Protein AF-A0A927P9N4-F1 (afdb_monomer_lite)

Radius of gyration: 17.47 Å; chains: 1; bounding box: 42×48×45 Å

Secondary structure (DSSP, 8-state):
-PPTTSEEEETTT--EEEEEEEEEETTS-EEEEEEPPTTT-SSSPPPEEEEGGGEEEEE-TTTTTSPPP-----TTTTBEEEETTT--EEEEEEEEEETTTEEEEEEEE--SSS----EEEEEEGGGEEE-SS-S-B--HHHH--SS-----SSPPP-----

Structure (mmCIF, N/CA/C/O backbone):
data_AF-A0A927P9N4-F1
#
_entry.id   AF-A0A927P9N4-F1
#
loop_
_atom_site.group_PDB
_atom_site.id
_atom_site.type_symbol
_atom_site.label_atom_id
_atom_site.label_alt_id
_atom_site.label_comp_id
_atom_site.label_asym_id
_atom_site.label_entity_id
_atom_site.label_seq_id
_atom_site.pdbx_PDB_ins_code
_atom_site.Cartn_x
_atom_site.Cartn_y
_atom_site.Cartn_z
_atom_site.occupancy
_atom_site.B_iso_or_equiv
_atom_site.auth_seq_id
_atom_site.auth_comp_id
_atom_site.auth_asym_id
_atom_site.auth_atom_id
_atom_site.pdbx_PDB_model_num
ATOM 1 N N . MET A 1 1 ? 3.246 0.905 16.202 1.00 83.12 1 MET A N 1
ATOM 2 C CA . MET A 1 1 ? 3.070 -0.022 15.074 1.00 83.12 1 MET A CA 1
ATOM 3 C C . MET A 1 1 ? 1.583 -0.195 14.886 1.00 83.12 1 MET A C 1
ATOM 5 O O . MET A 1 1 ? 0.920 -0.583 15.838 1.00 83.12 1 MET A O 1
ATOM 9 N N . ILE A 1 2 ? 1.066 0.172 13.720 1.00 93.88 2 ILE A N 1
ATOM 10 C CA . ILE A 1 2 ? -0.346 -0.015 13.373 1.00 93.88 2 ILE A CA 1
ATOM 11 C C . ILE A 1 2 ? -0.525 -1.456 12.887 1.00 93.88 2 ILE A C 1
ATOM 13 O O . ILE A 1 2 ? 0.267 -1.938 12.075 1.00 93.88 2 ILE A O 1
ATOM 17 N N . GLU A 1 3 ? -1.553 -2.134 13.383 1.00 95.00 3 GLU A N 1
ATOM 18 C CA . GLU A 1 3 ? -1.878 -3.519 13.049 1.00 95.00 3 GLU A CA 1
ATOM 19 C C . GLU A 1 3 ? -3.054 -3.578 12.069 1.00 95.00 3 GLU A C 1
ATOM 21 O O . GLU A 1 3 ? -4.002 -2.796 12.141 1.00 95.00 3 GLU A O 1
ATOM 26 N N . PHE A 1 4 ? -3.007 -4.527 11.139 1.00 96.00 4 PHE A N 1
ATOM 27 C CA . PHE A 1 4 ? -4.105 -4.762 10.207 1.00 96.00 4 PHE A CA 1
ATOM 28 C C . PHE A 1 4 ? -5.311 -5.361 10.943 1.00 96.00 4 PHE A C 1
ATOM 30 O O . PHE A 1 4 ? -5.164 -6.135 11.887 1.00 96.00 4 PHE A O 1
ATOM 37 N N . GLY A 1 5 ? -6.519 -5.004 10.514 1.00 96.00 5 GLY A N 1
ATOM 38 C CA . GLY A 1 5 ? -7.769 -5.499 11.090 1.00 96.00 5 GLY A CA 1
ATOM 39 C C . GLY A 1 5 ? -8.222 -4.787 12.369 1.00 96.00 5 GLY A C 1
ATOM 40 O O . GLY A 1 5 ? -9.402 -4.887 12.695 1.00 96.00 5 GLY A O 1
ATOM 41 N N . ARG A 1 6 ? -7.362 -4.029 13.061 1.00 97.31 6 ARG A N 1
ATOM 42 C CA . ARG A 1 6 ? -7.778 -3.186 14.196 1.00 97.31 6 ARG A CA 1
ATOM 43 C C . ARG A 1 6 ? -8.454 -1.897 13.742 1.00 97.31 6 ARG A C 1
ATOM 45 O O . ARG A 1 6 ? -8.229 -1.429 12.622 1.00 97.31 6 ARG A O 1
ATOM 52 N N . THR A 1 7 ? -9.272 -1.323 14.618 1.00 96.81 7 THR A N 1
ATOM 53 C CA . THR A 1 7 ? -9.917 -0.027 14.382 1.00 96.81 7 THR A CA 1
ATOM 54 C C . THR A 1 7 ? -9.032 1.088 14.917 1.00 96.81 7 THR A C 1
ATOM 56 O O . THR A 1 7 ? -8.580 1.037 16.062 1.00 96.81 7 THR A O 1
ATOM 59 N N . TYR A 1 8 ? -8.826 2.113 14.098 1.00 97.38 8 TYR A N 1
ATOM 60 C CA . TYR A 1 8 ? -8.100 3.317 14.469 1.00 97.38 8 TYR A CA 1
ATOM 61 C C . TYR A 1 8 ? -8.954 4.546 14.209 1.00 97.38 8 TYR A C 1
ATOM 63 O O . TYR A 1 8 ? -9.808 4.546 13.318 1.00 97.38 8 TYR A O 1
ATOM 71 N N . ARG A 1 9 ? -8.667 5.605 14.958 1.00 95.31 9 ARG A N 1
ATOM 72 C CA . ARG A 1 9 ? -9.201 6.937 14.725 1.00 95.31 9 ARG A CA 1
ATOM 73 C C . ARG A 1 9 ? -8.079 7.884 14.347 1.00 95.31 9 ARG A C 1
ATOM 75 O O . ARG A 1 9 ? -7.019 7.895 14.965 1.00 95.31 9 ARG A O 1
ATOM 82 N N . ASP A 1 10 ? -8.324 8.691 13.332 1.00 94.88 10 ASP A N 1
ATOM 83 C CA . ASP A 1 10 ? -7.519 9.863 13.048 1.00 94.88 10 ASP A CA 1
ATOM 84 C C . ASP A 1 10 ? -7.770 10.946 14.112 1.00 94.88 10 ASP A C 1
ATOM 86 O O . ASP A 1 10 ? -8.873 11.483 14.208 1.00 94.88 10 ASP A O 1
ATOM 90 N N . MET A 1 11 ? -6.732 11.322 14.863 1.00 94.88 11 MET A N 1
ATOM 91 C CA . MET A 1 11 ? -6.805 12.377 15.881 1.00 94.88 11 MET A CA 1
ATOM 92 C C . MET A 1 11 ? -7.065 13.785 15.308 1.00 94.88 11 MET A C 1
ATOM 94 O O . MET A 1 11 ? -7.432 14.684 16.062 1.00 94.88 11 MET A O 1
ATOM 98 N N . VAL A 1 12 ? -6.852 14.010 14.005 1.00 90.94 12 VAL A N 1
ATOM 99 C CA . VAL A 1 12 ? -7.047 15.317 13.349 1.00 90.94 12 VAL A CA 1
ATOM 100 C C . VAL A 1 12 ? -8.496 15.511 12.913 1.00 90.94 12 VAL A C 1
ATOM 102 O O . VAL A 1 12 ? -9.091 16.542 13.216 1.00 90.94 12 VAL A O 1
ATOM 105 N N . THR A 1 13 ? -9.063 14.546 12.185 1.00 89.94 13 THR A N 1
ATOM 106 C CA . THR A 1 13 ? -10.421 14.658 11.618 1.00 89.94 13 THR A CA 1
ATOM 107 C C . THR A 1 13 ? -11.490 13.940 12.439 1.00 89.94 13 THR A C 1
ATOM 109 O O . THR A 1 13 ? -12.675 14.211 12.262 1.00 89.94 13 THR A O 1
ATOM 112 N N . GLY A 1 14 ? -11.098 13.019 13.324 1.00 89.94 14 GLY A N 1
ATOM 113 C CA . GLY A 1 14 ? -12.013 12.110 14.010 1.00 89.94 14 GLY A CA 1
ATOM 114 C C . GLY A 1 14 ? -12.488 10.936 13.148 1.00 89.94 14 GLY A C 1
ATOM 115 O O . GLY A 1 14 ? -13.305 10.150 13.624 1.00 89.94 14 GLY A O 1
ATOM 116 N N . PHE A 1 15 ? -11.998 10.795 11.908 1.00 90.31 15 PHE A N 1
ATOM 117 C CA . PHE A 1 15 ? -12.339 9.670 11.038 1.00 90.31 15 PHE A CA 1
ATOM 118 C C . PHE A 1 15 ? -11.946 8.345 11.694 1.00 90.31 15 PHE A C 1
ATOM 120 O O . PHE A 1 15 ? -10.793 8.160 12.080 1.00 90.31 15 PHE A O 1
ATOM 127 N N . GLU A 1 16 ? -12.890 7.412 11.790 1.00 93.12 16 GLU A N 1
ATOM 128 C CA . GLU A 1 16 ? -12.682 6.102 12.400 1.00 93.12 16 GLU A CA 1
ATOM 129 C C . GLU A 1 16 ? -12.904 4.989 11.375 1.00 93.12 16 GLU A C 1
ATOM 131 O O . GLU A 1 16 ? -13.882 4.985 10.623 1.00 93.12 16 GLU A O 1
ATOM 136 N N . GLY A 1 17 ? -11.995 4.018 11.348 1.00 94.19 17 GLY A N 1
ATOM 137 C CA . GLY A 1 17 ? -12.089 2.901 10.422 1.00 94.19 17 GLY A CA 1
ATOM 138 C C . GLY A 1 17 ? -11.156 1.752 10.763 1.00 94.19 17 GLY A C 1
ATOM 139 O O . GLY A 1 17 ? -10.257 1.859 11.595 1.00 94.19 17 GLY A O 1
ATOM 140 N N . VAL A 1 18 ? -11.376 0.627 10.092 1.00 95.50 18 VAL A N 1
ATOM 141 C CA . VAL A 1 18 ? -10.529 -0.560 10.211 1.00 95.50 18 VAL A CA 1
ATOM 142 C C . VAL A 1 18 ? -9.292 -0.376 9.339 1.00 95.50 18 VAL A C 1
ATOM 144 O O . VAL A 1 18 ? -9.416 -0.028 8.163 1.00 95.50 18 VAL A O 1
ATOM 147 N N . CYS A 1 19 ? -8.103 -0.640 9.882 1.00 96.75 19 CYS A N 1
ATOM 148 C CA . CYS A 1 19 ? -6.873 -0.686 9.098 1.00 96.75 19 CYS A CA 1
ATOM 149 C C . CYS A 1 19 ? -6.932 -1.865 8.122 1.00 96.75 19 CYS A C 1
ATOM 151 O O . CYS A 1 19 ? -6.856 -3.033 8.507 1.00 96.75 19 CYS A O 1
ATOM 153 N N . THR A 1 20 ? -7.108 -1.546 6.846 1.00 96.00 20 THR A N 1
ATOM 154 C CA . THR A 1 20 ? -7.301 -2.525 5.764 1.00 96.00 20 THR A CA 1
ATOM 155 C C . THR A 1 20 ? -6.118 -2.601 4.814 1.00 96.00 20 THR A C 1
ATOM 157 O O . THR A 1 20 ? -6.013 -3.559 4.051 1.00 96.00 20 THR A O 1
ATOM 160 N N . GLY A 1 21 ? -5.226 -1.616 4.865 1.00 95.31 21 GLY A N 1
ATOM 161 C CA . GLY A 1 21 ? -4.080 -1.531 3.980 1.00 95.31 21 GLY A CA 1
ATOM 162 C C . GLY A 1 21 ? -2.980 -0.636 4.527 1.00 95.31 21 GLY A C 1
ATOM 163 O O . GLY A 1 21 ? -3.186 0.147 5.453 1.00 95.31 21 GLY A O 1
ATOM 164 N N . MET A 1 22 ? -1.815 -0.722 3.904 1.00 94.31 22 MET A N 1
ATOM 165 C CA . MET A 1 22 ? -0.698 0.194 4.070 1.00 94.31 22 MET A CA 1
ATOM 166 C C . MET A 1 22 ? -0.117 0.505 2.693 1.00 94.31 22 MET A C 1
ATOM 168 O O . MET A 1 22 ? -0.077 -0.360 1.824 1.00 94.31 22 MET A O 1
ATOM 172 N N . ILE A 1 23 ? 0.363 1.728 2.515 1.00 93.06 23 ILE A N 1
ATOM 173 C CA . ILE A 1 23 ? 1.192 2.138 1.389 1.00 93.06 23 ILE A CA 1
ATOM 174 C C . ILE A 1 23 ? 2.588 2.414 1.922 1.00 93.06 23 ILE A C 1
ATOM 176 O O . ILE A 1 23 ? 2.756 3.234 2.827 1.00 93.06 23 ILE A O 1
ATOM 180 N N . GLU A 1 24 ? 3.584 1.761 1.345 1.00 91.69 24 GLU A N 1
ATOM 181 C CA . GLU A 1 24 ? 4.987 2.090 1.539 1.00 91.69 24 GLU A CA 1
ATOM 182 C C . GLU A 1 24 ? 5.533 2.731 0.264 1.00 91.69 24 GLU A C 1
ATOM 184 O O . GLU A 1 24 ? 5.382 2.190 -0.830 1.00 91.69 24 GLU A O 1
ATOM 189 N N . TRP A 1 25 ? 6.173 3.887 0.404 1.00 91.81 25 TRP A N 1
ATOM 190 C CA . TRP A 1 25 ? 6.822 4.602 -0.692 1.00 91.81 25 TRP A CA 1
ATOM 191 C C . TRP A 1 25 ? 8.337 4.428 -0.631 1.00 91.81 25 TRP A C 1
ATOM 193 O O . TRP A 1 25 ? 8.924 4.398 0.454 1.00 91.81 25 TRP A O 1
ATOM 203 N N . ILE A 1 26 ? 8.993 4.444 -1.794 1.00 90.88 26 ILE A N 1
ATOM 204 C CA . ILE A 1 26 ? 10.459 4.390 -1.932 1.00 90.88 26 ILE A CA 1
ATOM 205 C C . ILE A 1 26 ? 11.177 5.470 -1.101 1.00 90.88 26 ILE A C 1
ATOM 207 O O . ILE A 1 26 ? 12.295 5.271 -0.634 1.00 90.88 26 ILE A O 1
ATOM 211 N N . TYR A 1 27 ? 10.497 6.588 -0.837 1.00 86.25 27 TYR A N 1
ATOM 212 C CA . TYR A 1 27 ? 10.977 7.709 -0.025 1.00 86.25 27 TYR A CA 1
ATOM 213 C C . TYR A 1 27 ? 11.038 7.412 1.488 1.00 86.25 27 TYR A C 1
ATOM 215 O O . TYR A 1 27 ? 11.396 8.289 2.274 1.00 86.25 27 TYR A O 1
ATOM 223 N N . GLY A 1 28 ? 10.666 6.201 1.921 1.00 81.94 28 GLY A N 1
ATOM 224 C CA . GLY A 1 28 ? 10.636 5.793 3.330 1.00 81.94 28 GLY A CA 1
ATOM 225 C C . GLY A 1 28 ? 9.375 6.228 4.077 1.00 81.94 28 GLY A C 1
ATOM 226 O O . GLY A 1 28 ? 9.344 6.208 5.306 1.00 81.94 28 GLY A O 1
ATOM 227 N N . CYS A 1 29 ? 8.337 6.638 3.348 1.00 85.38 29 CYS A N 1
ATOM 228 C CA . CYS A 1 29 ? 7.057 7.017 3.924 1.00 85.38 29 CYS A CA 1
ATOM 229 C C . CYS A 1 29 ? 6.111 5.811 4.003 1.00 85.38 29 CYS A C 1
ATOM 231 O O . CYS A 1 29 ? 5.976 5.078 3.024 1.00 85.38 29 CYS A O 1
ATOM 233 N N . LYS A 1 30 ? 5.439 5.645 5.151 1.00 89.88 30 LYS A N 1
ATOM 234 C CA . LYS A 1 30 ? 4.368 4.664 5.363 1.00 89.88 30 LYS A CA 1
ATOM 235 C C . LYS A 1 30 ? 3.070 5.370 5.719 1.00 89.88 30 LYS A C 1
ATOM 237 O O . LYS A 1 30 ? 3.043 6.197 6.633 1.00 89.88 30 LYS A O 1
ATOM 242 N N . GLN A 1 31 ? 2.011 5.019 5.008 1.00 92.38 31 GLN A N 1
ATOM 243 C CA . GLN A 1 31 ? 0.654 5.495 5.253 1.00 92.38 31 GLN A CA 1
ATOM 244 C C . GLN A 1 31 ? -0.264 4.288 5.420 1.00 92.38 31 GLN A C 1
ATOM 246 O O . GLN A 1 31 ? -0.053 3.262 4.785 1.00 92.38 31 GLN A O 1
ATOM 251 N N . TYR A 1 32 ? -1.274 4.401 6.268 1.00 94.50 32 TYR A N 1
ATOM 252 C CA . TYR A 1 32 ? -2.211 3.331 6.588 1.00 94.50 32 TYR A CA 1
ATOM 253 C C . TYR A 1 32 ? -3.591 3.693 6.073 1.00 94.50 32 TYR A C 1
ATOM 255 O O . TYR A 1 32 ? -3.997 4.850 6.138 1.00 94.50 32 TYR A O 1
ATOM 263 N N . ILE A 1 33 ? -4.293 2.703 5.541 1.00 94.75 33 ILE A N 1
ATOM 264 C CA . ILE A 1 33 ? -5.570 2.873 4.864 1.00 94.75 33 ILE A CA 1
ATOM 265 C C . ILE A 1 33 ? -6.676 2.388 5.788 1.00 94.75 33 ILE A C 1
ATOM 267 O O . ILE A 1 33 ? -6.801 1.188 6.061 1.00 94.75 33 ILE A O 1
ATOM 271 N N . LEU A 1 34 ? -7.487 3.332 6.250 1.00 94.50 34 LEU A N 1
ATOM 272 C CA . LEU A 1 34 ? -8.651 3.052 7.069 1.00 94.50 34 LEU A CA 1
ATOM 273 C C . LEU A 1 34 ? -9.890 2.970 6.184 1.00 94.50 34 LEU A C 1
ATOM 275 O O . LEU A 1 34 ? -10.214 3.908 5.456 1.00 94.50 34 LEU A O 1
ATOM 279 N N . SER A 1 35 ? -10.587 1.841 6.262 1.00 92.81 35 SER A N 1
ATOM 280 C CA . SER A 1 35 ? -11.895 1.668 5.636 1.00 92.81 35 SER A CA 1
ATOM 281 C C . SER A 1 35 ? -12.989 1.906 6.679 1.00 92.81 35 SER A C 1
ATOM 283 O O . SER A 1 35 ? -12.918 1.310 7.761 1.00 92.81 35 SER A O 1
ATOM 285 N N . PRO A 1 36 ? -13.997 2.748 6.391 1.00 90.31 36 PRO A N 1
ATOM 286 C CA . PRO A 1 36 ? -15.070 3.009 7.340 1.00 90.31 36 PRO A CA 1
ATOM 287 C C . PRO A 1 36 ? -15.913 1.746 7.543 1.00 90.31 36 PRO A C 1
ATOM 289 O O . PRO A 1 36 ? -16.073 0.925 6.633 1.00 90.31 36 PRO A O 1
ATOM 292 N N . ARG A 1 37 ? -16.496 1.586 8.735 1.00 82.12 37 ARG A N 1
ATOM 293 C CA . ARG A 1 37 ? -17.507 0.540 8.949 1.00 82.12 37 ARG A CA 1
ATOM 294 C C . ARG A 1 37 ? -18.777 0.898 8.179 1.00 82.12 37 ARG A C 1
ATOM 296 O O . ARG A 1 37 ? -19.142 2.066 8.084 1.00 82.12 37 ARG A O 1
ATOM 303 N N . ALA A 1 38 ? -19.480 -0.110 7.661 1.00 75.31 38 ALA A N 1
ATOM 304 C CA . ALA A 1 38 ? -20.679 0.094 6.839 1.00 75.31 38 ALA A CA 1
ATOM 305 C C . ALA A 1 38 ? -21.762 0.939 7.540 1.00 75.31 38 ALA A C 1
ATOM 307 O O . ALA A 1 38 ? -22.460 1.707 6.887 1.00 75.31 38 ALA A O 1
ATOM 308 N N . GLU A 1 39 ? -21.869 0.826 8.864 1.00 67.44 39 GLU A N 1
ATOM 309 C CA . GLU A 1 39 ? -22.794 1.589 9.714 1.00 67.44 39 GLU A CA 1
ATOM 310 C C . GLU A 1 39 ? -22.462 3.090 9.827 1.00 67.44 39 GLU A C 1
ATOM 312 O O . GLU A 1 39 ? -23.334 3.889 10.161 1.00 67.44 39 GLU A O 1
ATOM 317 N N . HIS A 1 40 ? -21.231 3.476 9.486 1.00 65.00 40 HIS A N 1
ATOM 318 C CA . HIS A 1 40 ? -20.738 4.855 9.476 1.00 65.00 40 HIS A CA 1
ATOM 319 C C . HIS A 1 40 ? -20.428 5.369 8.064 1.00 65.00 40 HIS A C 1
ATOM 321 O O . HIS A 1 40 ? -20.102 6.539 7.895 1.00 65.00 40 HIS A O 1
ATOM 327 N N . ALA A 1 41 ? -20.561 4.522 7.040 1.00 61.97 41 ALA A N 1
ATOM 328 C CA . ALA A 1 41 ? -20.289 4.889 5.660 1.00 61.97 41 ALA A CA 1
ATOM 329 C C . ALA A 1 41 ? -21.456 5.705 5.078 1.00 61.97 41 ALA A C 1
ATOM 331 O O . ALA A 1 41 ? -22.467 5.155 4.623 1.00 61.97 41 ALA A O 1
ATOM 332 N N . PHE A 1 42 ? -21.318 7.030 5.020 1.00 55.38 42 PHE A N 1
ATOM 333 C CA . PHE A 1 42 ? -22.243 7.868 4.260 1.00 55.38 42 PHE A CA 1
ATOM 334 C C . PHE A 1 42 ? -22.009 7.645 2.762 1.00 55.38 42 PHE A C 1
ATOM 336 O O . PHE A 1 42 ? -21.126 8.238 2.169 1.00 55.38 42 PHE A O 1
ATOM 343 N N . LYS A 1 43 ? -22.805 6.774 2.124 1.00 49.09 43 LYS A N 1
ATOM 344 C CA . LYS A 1 43 ? -22.803 6.536 0.661 1.00 49.09 43 LYS A CA 1
ATOM 345 C C . LYS A 1 43 ? -21.391 6.412 0.044 1.00 49.09 43 LYS A C 1
ATOM 347 O O . LYS A 1 43 ? -20.894 7.350 -0.565 1.00 49.09 43 LYS A O 1
ATOM 352 N N . LYS A 1 44 ? -20.821 5.200 0.053 1.00 50.19 44 LYS A N 1
ATOM 353 C CA . LYS A 1 44 ? -19.573 4.866 -0.673 1.00 50.19 44 LYS A CA 1
ATOM 354 C C . LYS A 1 44 ? -18.385 5.785 -0.329 1.00 50.19 44 LYS A C 1
ATOM 356 O O . LYS A 1 44 ? -17.683 6.232 -1.234 1.00 50.19 44 LYS A O 1
ATOM 361 N N . GLU A 1 45 ? -18.136 6.061 0.944 1.00 56.62 45 GLU A N 1
ATOM 362 C CA . GLU A 1 45 ? -16.857 6.674 1.305 1.00 56.62 45 GLU A CA 1
ATOM 363 C C . GLU A 1 45 ? -15.716 5.713 0.956 1.00 56.62 45 GLU A C 1
ATOM 365 O O . GLU A 1 45 ? -15.713 4.544 1.352 1.00 56.62 45 GLU A O 1
ATOM 370 N N . ALA A 1 46 ? -14.794 6.208 0.130 1.00 70.81 46 ALA A N 1
ATOM 371 C CA . ALA A 1 46 ? -13.559 5.524 -0.196 1.00 70.81 46 ALA A CA 1
ATOM 372 C C . ALA A 1 46 ? -12.668 5.491 1.051 1.00 70.81 46 ALA A C 1
ATOM 374 O O . ALA A 1 46 ? -12.646 6.439 1.838 1.00 70.81 46 ALA A O 1
ATOM 375 N N . SER A 1 47 ? -11.940 4.394 1.240 1.00 84.00 47 SER A N 1
ATOM 376 C CA . SER A 1 47 ? -10.936 4.283 2.294 1.00 84.00 47 SER A CA 1
ATOM 377 C C . SER A 1 47 ? -9.977 5.480 2.254 1.00 84.00 47 SER A C 1
ATOM 379 O O . SER A 1 47 ? -9.621 5.951 1.175 1.00 84.00 47 SER A O 1
ATOM 381 N N . SER A 1 48 ? -9.544 5.959 3.419 1.00 89.81 48 SER A N 1
ATOM 382 C CA . SER A 1 48 ? -8.674 7.138 3.540 1.00 89.81 48 SER A CA 1
ATOM 383 C C . SER A 1 48 ? -7.295 6.767 4.081 1.00 89.81 48 SER A C 1
ATOM 385 O O . SER A 1 48 ? -7.158 5.816 4.852 1.00 89.81 48 SER A O 1
ATOM 387 N N . THR A 1 49 ? -6.262 7.501 3.661 1.00 91.25 49 THR A N 1
ATOM 388 C CA . THR A 1 49 ? -4.858 7.245 4.023 1.00 91.25 49 THR A CA 1
ATOM 389 C C . THR A 1 49 ? -4.357 8.198 5.101 1.00 91.25 49 THR A C 1
ATOM 391 O O . THR A 1 49 ? -4.431 9.413 4.926 1.00 91.25 49 THR A O 1
ATOM 394 N N . PHE A 1 50 ? -3.738 7.663 6.151 1.00 92.00 50 PHE A N 1
ATOM 395 C CA . PHE A 1 50 ? -3.257 8.424 7.307 1.00 92.00 50 PHE A CA 1
ATOM 396 C C . PHE A 1 50 ? -1.824 8.042 7.687 1.00 92.00 50 PHE A C 1
ATOM 398 O O . PHE A 1 50 ? -1.356 6.944 7.387 1.00 92.00 50 PHE A O 1
ATOM 405 N N . PHE A 1 51 ? -1.105 8.931 8.371 1.00 92.25 51 PHE A N 1
ATOM 406 C CA . PHE A 1 51 ? 0.218 8.612 8.917 1.00 92.25 51 PHE A CA 1
ATOM 407 C C . PHE A 1 51 ? 0.115 7.878 10.256 1.00 92.25 51 PHE A C 1
ATOM 409 O O . PHE A 1 51 ? -0.773 8.166 11.047 1.00 92.25 51 PHE A O 1
ATOM 416 N N . GLU A 1 52 ? 1.080 7.007 10.577 1.00 92.00 52 GLU A N 1
ATOM 417 C CA . GLU A 1 52 ? 1.097 6.258 11.852 1.00 92.00 52 GLU A CA 1
ATOM 418 C C . GLU A 1 52 ? 0.907 7.149 13.082 1.00 92.00 52 GLU A C 1
ATOM 420 O O . GLU A 1 52 ? 0.092 6.857 13.946 1.00 92.00 52 GLU A O 1
ATOM 425 N N . LYS A 1 53 ? 1.641 8.266 13.149 1.00 91.38 53 LYS A N 1
ATOM 426 C CA . LYS A 1 53 ? 1.621 9.179 14.305 1.00 91.38 53 LYS A CA 1
ATOM 427 C C . LYS A 1 53 ? 0.304 9.938 14.474 1.00 91.38 53 LYS A C 1
ATOM 429 O O . LYS A 1 53 ? 0.147 10.658 15.452 1.00 91.38 53 LYS A O 1
ATOM 434 N N . GLN A 1 54 ? -0.582 9.834 13.495 1.00 92.56 54 GLN A N 1
ATOM 435 C CA . GLN A 1 54 ? -1.869 10.506 13.456 1.00 92.56 54 GLN A CA 1
ATOM 436 C C . GLN A 1 54 ? -3.001 9.610 13.982 1.00 92.56 54 GLN A C 1
ATOM 438 O O . GLN A 1 54 ? -4.086 10.100 14.283 1.00 92.56 54 GLN A O 1
ATOM 443 N N . LEU A 1 55 ? -2.741 8.307 14.095 1.00 95.50 55 LEU A N 1
ATOM 444 C CA . LEU A 1 55 ? -3.733 7.304 14.437 1.00 95.50 55 LEU A CA 1
ATOM 445 C C . LEU A 1 55 ? -3.672 6.938 15.920 1.00 95.50 55 LEU A C 1
ATOM 447 O O . LEU A 1 55 ? -2.604 6.634 16.452 1.00 95.50 55 LEU A O 1
ATOM 451 N N . GLU A 1 56 ? -4.835 6.908 16.562 1.00 97.50 56 GLU A N 1
ATOM 452 C CA . GLU A 1 56 ? -5.048 6.295 17.873 1.00 97.50 56 GLU A CA 1
ATOM 453 C C . GLU A 1 56 ? -5.809 4.974 17.713 1.00 97.50 56 GLU A C 1
ATOM 455 O O . GLU A 1 56 ? -6.728 4.872 16.901 1.00 97.50 56 GLU A O 1
ATOM 460 N N . GLU A 1 57 ? -5.411 3.934 18.448 1.00 97.88 57 GLU A N 1
ATOM 461 C CA . GLU A 1 57 ? -6.150 2.667 18.457 1.00 97.88 57 GLU A CA 1
ATOM 462 C C . GLU A 1 57 ? -7.455 2.829 19.243 1.00 97.88 57 GLU A C 1
ATOM 464 O O . GLU A 1 57 ? -7.453 3.377 20.345 1.00 97.88 57 GLU A O 1
ATOM 469 N N . VAL A 1 58 ? -8.556 2.326 18.682 1.00 97.06 58 VAL A N 1
ATOM 470 C CA . VAL A 1 58 ? -9.887 2.382 19.304 1.00 97.06 58 VAL A CA 1
ATOM 471 C C . VAL A 1 58 ? -10.286 1.022 19.866 1.00 97.06 58 VAL A C 1
ATOM 473 O O . VAL A 1 58 ? -10.630 0.912 21.042 1.00 97.06 58 VAL A O 1
ATOM 476 N N . ASP A 1 59 ? -10.254 -0.018 19.028 1.00 96.56 59 ASP A N 1
ATOM 477 C CA . ASP A 1 59 ? -10.634 -1.381 19.400 1.00 96.56 59 ASP A CA 1
ATOM 478 C C . ASP A 1 59 ? -9.973 -2.440 18.492 1.00 96.56 59 ASP A C 1
ATOM 480 O O . ASP A 1 59 ? -9.275 -2.135 17.519 1.00 96.56 59 ASP A O 1
ATOM 484 N N . ALA A 1 60 ? -10.224 -3.716 18.798 1.00 96.44 60 ALA A N 1
ATOM 485 C CA . ALA A 1 60 ? -9.667 -4.855 18.068 1.00 96.44 60 ALA A CA 1
ATOM 486 C C . ALA A 1 60 ? -10.211 -5.029 16.633 1.00 96.44 60 ALA A C 1
ATOM 488 O O . ALA A 1 60 ? -9.649 -5.807 15.861 1.00 96.44 60 ALA A O 1
ATOM 489 N N . GLY A 1 61 ? -11.284 -4.337 16.251 1.00 94.88 61 GLY A N 1
ATOM 490 C CA . GLY A 1 61 ? -11.907 -4.412 14.932 1.00 94.88 61 GLY A CA 1
ATOM 491 C C . GLY A 1 61 ? -12.286 -5.836 14.522 1.00 94.88 61 GLY A C 1
ATOM 492 O O . GLY A 1 61 ? -13.120 -6.482 15.151 1.00 94.88 61 GLY A O 1
ATOM 493 N N . ILE A 1 62 ? -11.683 -6.302 13.429 1.00 94.56 62 ILE A N 1
ATOM 494 C CA . ILE A 1 62 ? -11.814 -7.662 12.888 1.00 94.56 62 ILE A CA 1
ATOM 495 C C . ILE A 1 62 ? -10.519 -8.471 13.022 1.00 94.56 62 ILE A C 1
ATOM 497 O O . ILE A 1 62 ? -10.377 -9.486 12.345 1.00 94.56 62 ILE A O 1
ATOM 501 N N . SER A 1 63 ? -9.554 -8.016 13.828 1.00 95.44 63 SER A N 1
ATOM 502 C CA . SER A 1 63 ? -8.230 -8.654 13.951 1.00 95.44 63 SER A CA 1
ATOM 503 C C . SER A 1 63 ? -8.282 -10.125 14.389 1.00 95.44 63 S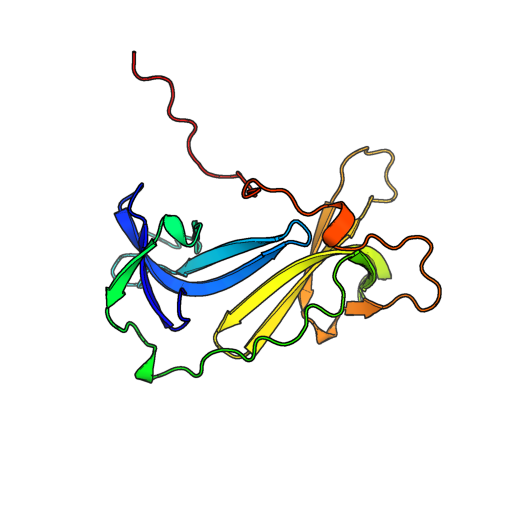ER A C 1
ATOM 505 O O . SER A 1 63 ? -7.376 -10.885 14.075 1.00 95.44 63 SER A O 1
ATOM 507 N N . ASP A 1 64 ? -9.357 -10.559 15.049 1.00 95.69 64 ASP A N 1
ATOM 508 C CA . ASP A 1 64 ? -9.621 -11.954 15.427 1.00 95.69 64 ASP A CA 1
ATOM 509 C C . ASP A 1 64 ? -10.142 -12.826 14.268 1.00 95.69 64 ASP A C 1
ATOM 511 O O . ASP A 1 64 ? -10.177 -14.053 14.367 1.00 95.69 64 ASP A O 1
ATOM 515 N N . LYS A 1 65 ? -10.564 -12.197 13.169 1.00 94.12 65 LYS A N 1
ATOM 516 C CA . LYS A 1 65 ? -11.194 -12.827 11.996 1.00 94.12 65 LYS A CA 1
ATOM 517 C C . LYS A 1 65 ? -10.322 -12.783 10.750 1.00 94.12 65 LYS A C 1
ATOM 519 O O . LYS A 1 65 ? -10.730 -13.305 9.713 1.00 94.12 65 LYS A O 1
ATOM 524 N N . VAL A 1 66 ? -9.168 -12.127 10.819 1.00 93.44 66 VAL A N 1
ATOM 525 C CA . VAL A 1 66 ? -8.256 -11.967 9.687 1.00 93.44 66 VAL A CA 1
ATOM 526 C C . VAL A 1 66 ? -6.837 -12.300 10.103 1.00 93.44 66 VAL A C 1
ATOM 528 O O . VAL A 1 66 ? -6.417 -12.036 11.224 1.00 93.44 66 VAL A O 1
ATOM 531 N N . GLU A 1 67 ? -6.081 -12.856 9.168 1.00 91.56 67 GLU A N 1
ATOM 532 C CA . GLU A 1 67 ? -4.643 -13.005 9.329 1.00 91.56 67 GLU A CA 1
ATOM 533 C C . GLU A 1 67 ? -3.955 -11.711 8.888 1.00 91.56 67 GLU A C 1
ATOM 535 O O . GLU A 1 67 ? -4.315 -11.113 7.865 1.00 91.56 67 GLU A O 1
ATOM 540 N N . ALA A 1 68 ? -2.964 -11.270 9.664 1.00 87.06 68 ALA A N 1
ATOM 541 C CA . ALA A 1 68 ? -2.118 -10.155 9.264 1.00 87.06 68 ALA A CA 1
ATOM 542 C C . ALA A 1 68 ? -1.380 -10.512 7.961 1.00 87.06 68 ALA A C 1
ATOM 544 O O . ALA A 1 68 ? -0.908 -11.646 7.823 1.00 87.06 68 ALA A O 1
ATOM 545 N N . PRO A 1 69 ? -1.262 -9.576 7.005 1.00 88.31 69 PRO A N 1
ATOM 546 C CA . PRO A 1 69 ? -0.574 -9.864 5.762 1.00 88.31 69 PRO A CA 1
ATOM 547 C C . PRO A 1 69 ? 0.921 -10.105 5.992 1.00 88.31 69 PRO A C 1
ATOM 549 O O . PRO A 1 69 ? 1.543 -9.529 6.889 1.00 88.31 69 PRO A O 1
ATOM 552 N N . VAL A 1 70 ? 1.511 -10.946 5.148 1.00 85.75 70 VAL A N 1
ATOM 553 C CA . VAL A 1 70 ? 2.943 -11.236 5.159 1.00 85.75 70 VAL A CA 1
ATOM 554 C C . VAL A 1 70 ? 3.686 -10.073 4.513 1.00 85.75 70 VAL A C 1
ATOM 556 O O . VAL A 1 70 ? 3.706 -9.914 3.296 1.00 85.75 70 VAL A O 1
ATOM 559 N N . ILE A 1 71 ? 4.348 -9.264 5.337 1.00 84.12 71 ILE A N 1
ATOM 560 C CA . ILE A 1 71 ? 5.146 -8.133 4.860 1.00 84.12 71 ILE A CA 1
ATOM 561 C C . ILE A 1 71 ? 6.551 -8.631 4.497 1.00 84.12 71 ILE A C 1
ATOM 563 O O . ILE A 1 71 ? 7.439 -8.718 5.345 1.00 84.12 71 ILE A O 1
ATOM 567 N N . GLY A 1 72 ? 6.734 -8.994 3.226 1.00 82.38 72 GLY A N 1
ATOM 568 C CA . GLY A 1 72 ? 8.037 -9.360 2.660 1.00 82.38 72 GLY A CA 1
ATOM 569 C C . GLY A 1 72 ? 8.906 -8.152 2.286 1.00 82.38 72 GLY A C 1
ATOM 570 O O . GLY A 1 72 ? 8.488 -7.000 2.404 1.00 82.38 72 GLY A O 1
ATOM 571 N N . GLU A 1 73 ? 10.105 -8.409 1.763 1.00 82.69 73 GLU A N 1
ATOM 572 C CA . GLU A 1 73 ? 10.995 -7.364 1.242 1.00 82.69 73 GLU A CA 1
ATOM 573 C C . GLU A 1 73 ? 10.349 -6.597 0.072 1.00 82.69 73 GLU A C 1
ATOM 575 O O . GLU A 1 73 ? 9.649 -7.172 -0.763 1.00 82.69 73 GLU A O 1
ATOM 580 N N . ALA A 1 74 ? 10.591 -5.287 -0.015 1.00 83.62 74 ALA A N 1
ATOM 581 C CA . ALA A 1 74 ? 10.133 -4.455 -1.125 1.00 83.62 74 ALA A CA 1
ATOM 582 C C . ALA A 1 74 ? 11.019 -4.651 -2.374 1.00 83.62 74 ALA A C 1
ATOM 584 O O . ALA A 1 74 ? 11.748 -3.753 -2.794 1.00 83.62 74 ALA A O 1
ATOM 585 N N . LEU A 1 75 ? 10.949 -5.847 -2.971 1.00 84.12 75 LEU A N 1
ATOM 586 C CA . LEU A 1 75 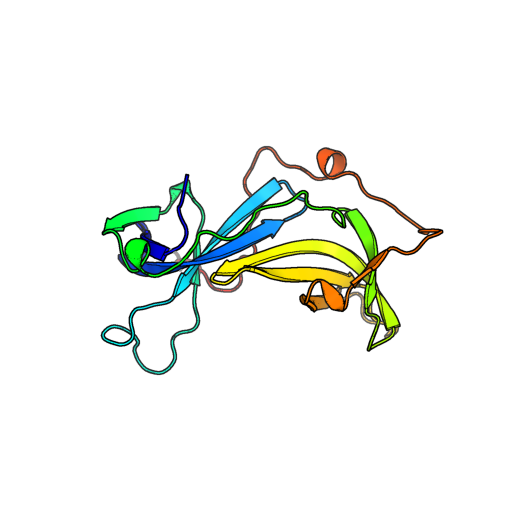? 11.867 -6.345 -4.007 1.00 84.12 75 LEU A CA 1
ATOM 587 C C . LEU A 1 75 ? 12.057 -5.417 -5.217 1.00 84.12 75 LEU A C 1
ATOM 589 O O . LEU A 1 75 ? 13.135 -5.419 -5.823 1.00 84.12 75 LEU A O 1
ATOM 593 N N . TYR A 1 76 ? 11.022 -4.657 -5.578 1.00 91.50 76 TYR A N 1
ATOM 594 C CA . TYR A 1 76 ? 10.989 -3.833 -6.785 1.00 91.50 76 TYR A CA 1
ATOM 595 C C . TYR A 1 76 ? 11.368 -2.365 -6.555 1.00 91.50 76 TYR A C 1
ATOM 597 O O . TYR A 1 76 ? 11.593 -1.659 -7.533 1.00 91.50 76 TYR A O 1
ATOM 605 N N . PHE A 1 77 ? 11.454 -1.878 -5.311 1.00 93.25 77 PHE A N 1
ATOM 606 C CA . PHE A 1 77 ? 11.668 -0.449 -5.054 1.00 93.25 77 PHE A CA 1
ATOM 607 C C . PHE A 1 77 ? 12.897 0.103 -5.760 1.00 93.25 77 PHE A C 1
ATOM 609 O O . PHE A 1 77 ? 14.002 -0.418 -5.616 1.00 93.25 77 PHE A O 1
ATOM 616 N N . GLY A 1 78 ? 12.677 1.177 -6.518 1.00 92.31 78 GLY A N 1
ATOM 617 C CA . GLY A 1 78 ? 13.747 1.876 -7.210 1.00 92.31 78 GLY A CA 1
ATOM 618 C C . GLY A 1 78 ? 14.323 1.129 -8.402 1.00 92.31 78 GLY A C 1
ATOM 619 O O . GLY A 1 78 ? 15.308 1.579 -8.988 1.00 92.31 78 GLY A O 1
ATOM 620 N N . LYS A 1 79 ? 13.698 0.016 -8.792 1.00 94.44 79 LYS A N 1
ATOM 621 C CA . LYS A 1 79 ? 14.067 -0.762 -9.968 1.00 94.44 79 LYS A CA 1
ATOM 622 C C . LYS A 1 79 ? 13.100 -0.497 -11.108 1.00 94.44 79 LYS A C 1
ATOM 624 O O . LYS A 1 79 ? 11.889 -0.334 -10.924 1.00 94.44 79 LYS A O 1
ATOM 629 N N . GLU A 1 80 ? 13.658 -0.500 -12.311 1.00 95.69 80 GLU A N 1
ATOM 630 C CA . GLU A 1 80 ? 12.880 -0.466 -13.538 1.00 95.69 80 GLU A CA 1
ATOM 631 C C . GLU A 1 80 ? 12.097 -1.778 -13.683 1.00 95.69 80 GLU A C 1
ATOM 633 O O . GLU A 1 80 ? 12.666 -2.874 -13.704 1.00 95.69 80 GLU A O 1
ATOM 638 N N . CYS A 1 81 ? 10.779 -1.657 -13.783 1.00 96.00 81 CYS A N 1
ATOM 639 C CA . CYS A 1 81 ? 9.862 -2.773 -13.943 1.00 96.00 81 CYS A CA 1
ATOM 640 C C . CYS A 1 81 ? 8.983 -2.567 -15.180 1.00 96.00 81 CYS A C 1
ATOM 642 O O . CYS A 1 81 ? 8.847 -1.461 -15.712 1.00 96.00 81 CYS A O 1
ATOM 644 N N . ILE A 1 82 ? 8.369 -3.650 -15.640 1.00 95.75 82 ILE A N 1
ATOM 645 C CA . ILE A 1 82 ? 7.405 -3.642 -16.733 1.00 95.75 82 ILE A CA 1
ATOM 646 C C . ILE A 1 82 ? 6.090 -4.270 -16.279 1.00 95.75 82 ILE A C 1
ATOM 648 O O . ILE A 1 82 ? 6.059 -5.292 -15.595 1.00 95.75 82 ILE A O 1
ATOM 652 N N . ASP A 1 83 ? 4.990 -3.654 -16.690 1.00 96.38 83 ASP A N 1
ATOM 653 C CA . ASP A 1 83 ? 3.675 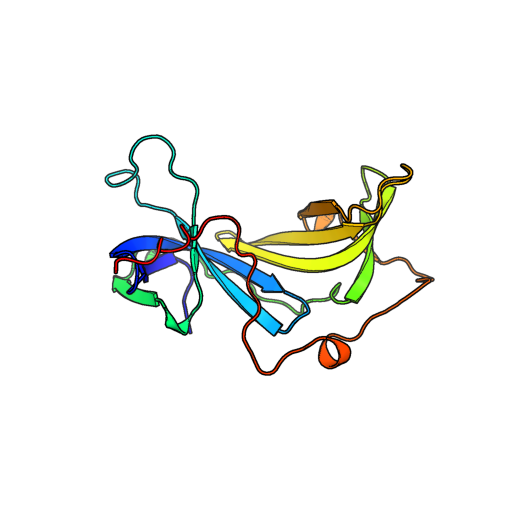-4.270 -16.645 1.00 96.38 83 ASP A CA 1
ATOM 654 C C . ASP A 1 83 ? 3.589 -5.369 -17.717 1.00 96.38 83 A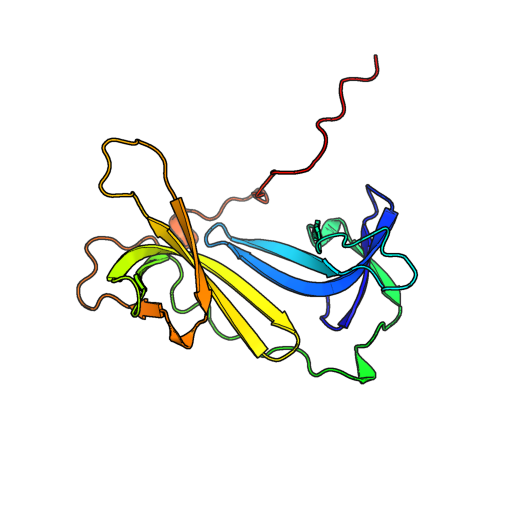SP A C 1
ATOM 656 O O . ASP A 1 83 ? 3.610 -5.085 -18.919 1.00 96.38 83 ASP A O 1
ATOM 660 N N . LYS A 1 84 ? 3.445 -6.631 -17.301 1.00 96.50 84 LYS A N 1
ATOM 661 C CA . LYS A 1 84 ? 3.363 -7.782 -18.216 1.00 96.50 84 LYS A CA 1
ATO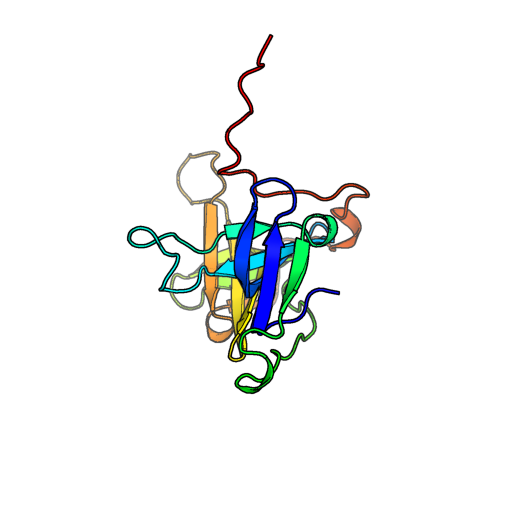M 662 C C . LYS A 1 84 ? 2.177 -7.729 -19.181 1.00 96.50 84 LYS A C 1
ATOM 664 O O . LYS A 1 84 ? 2.248 -8.339 -20.248 1.00 96.50 84 LYS A O 1
ATOM 669 N N . VAL A 1 85 ? 1.110 -7.011 -18.829 1.00 96.44 85 VAL A N 1
ATOM 670 C CA . VAL A 1 85 ? -0.118 -6.900 -19.626 1.00 96.44 85 VAL A CA 1
ATOM 671 C C . VAL A 1 85 ? -0.009 -5.757 -20.629 1.00 96.44 85 VAL A C 1
ATOM 673 O O . VAL A 1 85 ? -0.126 -5.981 -21.831 1.00 96.44 85 VAL A O 1
ATOM 676 N N . THR A 1 86 ? 0.237 -4.529 -20.163 1.00 95.06 86 THR A N 1
ATOM 677 C CA . THR A 1 86 ? 0.233 -3.340 -21.045 1.00 95.06 86 THR A CA 1
ATOM 678 C C . THR A 1 86 ? 1.578 -3.071 -21.707 1.00 95.06 86 THR A C 1
ATOM 680 O O . THR A 1 86 ? 1.652 -2.286 -22.650 1.00 95.06 86 THR A O 1
ATOM 683 N N . ARG A 1 87 ? 2.647 -3.711 -21.217 1.00 94.44 87 ARG A N 1
ATOM 684 C CA . ARG A 1 87 ? 4.042 -3.468 -21.607 1.00 94.44 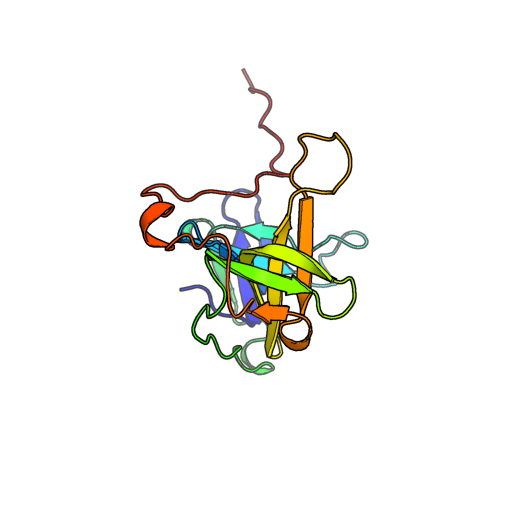87 ARG A CA 1
ATOM 685 C C . ARG A 1 87 ? 4.542 -2.054 -21.296 1.00 94.44 87 ARG A C 1
ATOM 687 O O . ARG A 1 87 ? 5.597 -1.660 -21.794 1.00 94.44 87 ARG A O 1
ATOM 694 N N . VAL A 1 88 ? 3.829 -1.304 -20.452 1.00 93.50 88 VAL A N 1
ATOM 695 C CA . VAL A 1 88 ? 4.318 -0.035 -19.902 1.00 93.50 88 VAL A CA 1
ATOM 696 C C . VAL A 1 88 ? 5.494 -0.318 -18.976 1.00 93.50 88 VAL A C 1
ATOM 698 O O . VAL A 1 88 ? 5.408 -1.148 -18.072 1.00 93.50 88 VAL A O 1
ATOM 701 N N . LYS A 1 89 ? 6.599 0.380 -19.225 1.00 94.25 89 LYS A N 1
ATOM 702 C CA . LYS A 1 89 ? 7.824 0.330 -18.434 1.00 94.25 89 LYS A CA 1
ATOM 703 C C . LYS A 1 89 ? 7.887 1.561 -17.539 1.00 94.25 89 LYS A C 1
ATOM 705 O O . LYS A 1 89 ? 7.602 2.661 -18.007 1.00 94.25 89 LYS A O 1
ATOM 710 N N . GLY A 1 90 ? 8.297 1.376 -16.293 1.00 94.38 90 GLY A N 1
ATOM 711 C CA . GLY A 1 90 ? 8.429 2.460 -15.331 1.00 94.38 90 GLY A CA 1
ATOM 712 C C . GLY A 1 90 ? 9.309 2.091 -14.146 1.00 94.38 90 GLY A C 1
ATOM 713 O O . GLY A 1 90 ? 9.876 1.003 -14.090 1.00 94.38 90 GLY A O 1
ATOM 714 N N . MET A 1 91 ? 9.422 3.011 -13.200 1.00 95.38 91 MET A N 1
ATOM 715 C CA . MET A 1 91 ? 10.130 2.829 -11.941 1.00 95.38 91 MET A CA 1
ATOM 716 C C . MET A 1 91 ? 9.142 2.414 -10.854 1.00 95.38 91 MET A C 1
ATOM 718 O O . MET A 1 91 ? 8.100 3.048 -10.697 1.00 95.38 91 MET A O 1
ATOM 722 N N . CYS A 1 92 ? 9.436 1.361 -10.093 1.00 95.75 92 CYS A N 1
ATOM 723 C CA . CYS A 1 92 ? 8.582 1.006 -8.964 1.00 95.75 92 CYS A CA 1
ATOM 724 C C . CYS A 1 92 ? 8.877 1.930 -7.772 1.00 95.75 92 CYS A C 1
ATOM 726 O O . CYS A 1 92 ? 9.956 1.871 -7.179 1.00 95.75 92 CYS A O 1
ATOM 728 N N . ILE A 1 93 ? 7.907 2.772 -7.412 1.00 94.88 93 ILE A N 1
ATOM 729 C CA . ILE A 1 93 ? 8.061 3.821 -6.390 1.00 94.88 93 ILE A CA 1
ATOM 730 C C . ILE A 1 93 ? 7.230 3.582 -5.128 1.00 94.88 93 ILE A C 1
ATOM 732 O O . ILE A 1 93 ? 7.410 4.289 -4.139 1.00 94.88 93 ILE A O 1
ATOM 736 N N . GLY A 1 94 ? 6.328 2.603 -5.139 1.00 93.94 94 GLY A N 1
ATOM 737 C CA . GLY A 1 94 ? 5.465 2.323 -3.998 1.00 93.94 94 GLY A CA 1
ATOM 738 C C . GLY A 1 94 ? 4.903 0.910 -4.005 1.00 93.94 94 GLY A C 1
ATOM 739 O O . GLY A 1 94 ? 4.946 0.219 -5.024 1.00 93.94 94 GLY A O 1
ATOM 740 N N . ARG A 1 95 ? 4.408 0.473 -2.850 1.00 94.62 95 ARG A N 1
ATOM 741 C CA . ARG A 1 95 ? 3.773 -0.827 -2.630 1.00 94.62 95 ARG A CA 1
ATOM 742 C C . ARG A 1 95 ? 2.575 -0.639 -1.715 1.00 94.62 95 ARG A C 1
ATOM 744 O O . ARG A 1 95 ? 2.719 -0.119 -0.613 1.00 94.62 95 ARG A O 1
ATOM 751 N N . TYR A 1 96 ? 1.416 -1.072 -2.176 1.00 94.31 96 TYR A N 1
ATOM 752 C CA . TYR A 1 96 ? 0.250 -1.305 -1.349 1.00 94.31 96 TYR A CA 1
ATOM 753 C C . TYR A 1 96 ? 0.311 -2.730 -0.809 1.00 94.31 96 TYR A C 1
ATOM 755 O O . TYR A 1 96 ? 0.555 -3.670 -1.564 1.00 94.31 96 TYR A O 1
ATOM 763 N N . ILE A 1 97 ? 0.071 -2.866 0.486 1.00 94.38 97 ILE A N 1
ATOM 764 C CA . ILE A 1 97 ? -0.099 -4.139 1.179 1.00 94.38 97 ILE A CA 1
ATOM 765 C C . ILE A 1 97 ? -1.486 -4.085 1.794 1.00 94.38 97 ILE A C 1
ATOM 767 O O . ILE A 1 97 ? -1.764 -3.200 2.603 1.00 94.38 97 ILE A O 1
ATOM 771 N N . TRP A 1 98 ? -2.356 -5.005 1.411 1.00 94.56 98 TRP A N 1
ATOM 772 C CA . TRP A 1 98 ? -3.735 -5.055 1.881 1.00 94.56 98 TRP A CA 1
ATOM 773 C C . TRP A 1 98 ? -3.965 -6.252 2.802 1.00 94.56 98 TRP A C 1
ATOM 775 O O . TRP A 1 98 ? -3.206 -7.225 2.805 1.00 94.56 98 TRP A O 1
ATOM 785 N N . LEU A 1 99 ? -5.066 -6.213 3.556 1.00 92.44 99 LEU A N 1
ATOM 786 C CA . LEU A 1 99 ? -5.634 -7.423 4.149 1.00 92.44 99 LEU A CA 1
ATOM 787 C C . LEU A 1 99 ? -5.782 -8.526 3.088 1.00 92.44 99 LEU A C 1
ATOM 789 O O . LEU A 1 99 ? -5.980 -8.252 1.904 1.00 92.44 99 LEU A O 1
ATOM 793 N N . PHE A 1 100 ? -5.731 -9.778 3.544 1.00 89.50 100 PHE A N 1
ATOM 794 C CA . PHE A 1 100 ? -5.855 -10.973 2.699 1.00 89.50 100 PHE A CA 1
ATOM 795 C C . PHE A 1 100 ? -4.679 -11.202 1.732 1.00 89.50 100 PHE A C 1
ATOM 797 O O . PHE A 1 100 ? -4.861 -11.843 0.699 1.00 89.50 100 PHE A O 1
ATOM 804 N N . ASN A 1 101 ? -3.475 -10.728 2.084 1.00 87.62 101 ASN A N 1
ATOM 805 C CA . ASN A 1 101 ? -2.238 -10.928 1.311 1.00 87.62 101 ASN A CA 1
ATOM 806 C C . ASN A 1 101 ? -2.357 -10.463 -0.150 1.00 87.62 101 ASN A C 1
ATOM 808 O O . ASN A 1 101 ? -1.896 -11.137 -1.071 1.00 87.62 101 ASN A O 1
ATOM 812 N N . CYS A 1 102 ? -3.012 -9.320 -0.360 1.00 89.94 102 CYS A N 1
ATOM 813 C CA . CYS A 1 102 ? -3.054 -8.680 -1.664 1.00 89.94 102 CYS A CA 1
ATOM 814 C C . CYS A 1 102 ? -2.001 -7.575 -1.717 1.00 89.94 102 CYS A C 1
ATOM 816 O O . CYS A 1 102 ? -2.111 -6.561 -1.025 1.00 89.94 102 CYS A O 1
ATOM 818 N N . ASP A 1 103 ? -1.005 -7.782 -2.571 1.00 92.31 103 ASP A N 1
ATOM 819 C CA . ASP A 1 103 ? 0.093 -6.855 -2.779 1.00 92.31 103 ASP A CA 1
ATOM 820 C C . ASP A 1 103 ? 0.008 -6.230 -4.162 1.00 92.31 103 ASP A C 1
ATOM 822 O O . ASP A 1 103 ? -0.161 -6.911 -5.179 1.00 92.31 103 ASP A O 1
ATOM 826 N N . GLN A 1 104 ? 0.158 -4.911 -4.198 1.00 95.12 104 GLN A N 1
ATOM 827 C CA . GLN A 1 104 ? 0.171 -4.150 -5.436 1.00 95.12 104 GLN A CA 1
ATOM 828 C C . GLN A 1 104 ? 1.346 -3.184 -5.435 1.00 95.12 104 GLN A C 1
ATOM 830 O O . GLN A 1 104 ? 1.698 -2.615 -4.411 1.00 95.12 104 GLN A O 1
ATOM 835 N N . TYR A 1 105 ? 1.942 -2.948 -6.591 1.00 95.44 105 TYR A N 1
ATOM 836 C CA . TYR A 1 105 ? 3.066 -2.042 -6.758 1.00 95.44 105 TYR A CA 1
ATOM 837 C C . TYR A 1 105 ? 2.679 -0.839 -7.603 1.00 95.44 105 TYR A C 1
ATOM 839 O O . TYR A 1 105 ? 1.881 -0.932 -8.537 1.00 95.44 105 TYR A O 1
ATOM 847 N N . VAL A 1 106 ? 3.275 0.298 -7.267 1.00 95.44 106 VAL A N 1
ATOM 848 C CA . VAL A 1 106 ? 3.095 1.567 -7.963 1.00 95.44 106 VAL A CA 1
ATOM 849 C C . VAL A 1 106 ? 4.228 1.739 -8.951 1.00 95.44 106 VAL A C 1
ATOM 851 O O . VAL A 1 106 ? 5.380 1.937 -8.559 1.00 95.44 106 VAL A O 1
ATOM 854 N N . LEU A 1 107 ? 3.888 1.672 -10.232 1.00 95.69 107 LEU A N 1
ATOM 855 C CA . LEU A 1 107 ? 4.821 1.868 -11.327 1.00 95.69 107 LEU A CA 1
ATOM 856 C C . LEU A 1 107 ? 4.661 3.280 -11.886 1.00 95.69 107 LEU A C 1
ATOM 858 O O . LEU A 1 107 ? 3.650 3.574 -12.521 1.00 95.69 107 LEU A O 1
ATOM 862 N N . GLU A 1 108 ? 5.653 4.132 -11.654 1.00 94.56 108 GLU A N 1
ATOM 863 C CA . GLU A 1 108 ? 5.733 5.488 -12.190 1.00 94.56 108 GLU A CA 1
ATOM 864 C C . GLU A 1 108 ? 6.390 5.479 -13.574 1.00 94.56 108 GLU A C 1
ATOM 866 O O . GLU A 1 108 ? 7.440 4.866 -13.766 1.00 94.56 108 GLU A O 1
ATOM 871 N N . TYR A 1 109 ? 5.792 6.145 -14.556 1.00 92.50 109 TYR A N 1
ATOM 872 C CA . TYR A 1 109 ? 6.292 6.169 -15.927 1.00 92.50 109 TYR A CA 1
ATOM 873 C C . TYR A 1 109 ? 6.010 7.503 -16.615 1.00 92.50 109 TYR A C 1
ATOM 875 O O . TYR A 1 109 ? 5.034 8.193 -16.316 1.00 92.50 109 TYR A O 1
ATOM 883 N N . GLN A 1 110 ? 6.849 7.826 -17.600 1.00 88.50 110 GLN A N 1
ATOM 884 C CA . GLN A 1 110 ? 6.571 8.905 -18.537 1.00 88.50 110 GLN A CA 1
ATOM 885 C C . GLN A 1 110 ? 5.761 8.333 -19.713 1.00 88.50 110 GLN A C 1
ATOM 887 O O . GLN A 1 110 ? 6.236 7.401 -20.377 1.00 88.50 110 GLN A O 1
ATOM 892 N N . PRO A 1 111 ? 4.541 8.822 -19.983 1.00 83.75 111 PRO A N 1
ATOM 893 C CA . PRO A 1 111 ? 3.822 8.472 -21.200 1.00 83.75 111 PRO A CA 1
ATOM 894 C C . PRO A 1 111 ? 4.623 8.885 -22.448 1.00 83.75 111 PRO A C 1
ATOM 896 O O . PRO A 1 111 ? 5.478 9.761 -22.406 1.00 83.75 111 PRO A O 1
ATOM 899 N N . LYS A 1 112 ? 4.355 8.224 -23.581 1.00 79.62 112 LYS A N 1
ATOM 900 C CA . LYS A 1 112 ? 5.003 8.530 -24.873 1.00 79.62 112 LYS A CA 1
ATOM 901 C C . LYS A 1 112 ? 4.443 9.782 -25.559 1.00 79.62 112 LYS A C 1
ATOM 903 O O . LYS A 1 112 ? 4.858 10.088 -26.673 1.00 79.62 112 LYS A O 1
ATOM 908 N N . ASP A 1 113 ? 3.450 10.427 -24.959 1.00 79.81 113 ASP A N 1
ATOM 909 C CA . ASP A 1 113 ? 2.964 11.711 -25.445 1.00 79.81 113 ASP A CA 1
ATOM 910 C C . ASP A 1 113 ? 3.978 12.813 -25.082 1.00 79.81 113 ASP A C 1
ATOM 912 O O . ASP A 1 113 ? 4.818 12.639 -24.203 1.00 79.81 113 ASP A O 1
ATOM 916 N N . ASP A 1 114 ? 3.919 13.957 -25.764 1.00 71.94 114 ASP A N 1
ATOM 917 C CA . ASP A 1 114 ? 4.758 15.127 -25.445 1.00 71.94 114 ASP A CA 1
ATOM 918 C C . ASP A 1 114 ? 4.365 15.789 -24.105 1.00 71.94 114 ASP A C 1
ATOM 920 O O . ASP A 1 114 ? 4.795 16.906 -23.795 1.00 71.94 114 ASP A O 1
ATOM 924 N N . SER A 1 115 ? 3.530 15.132 -23.287 1.00 74.56 115 SER A N 1
ATOM 925 C CA . SER A 1 115 ? 3.239 15.633 -21.954 1.00 74.56 115 SER A CA 1
ATOM 926 C C . SER A 1 115 ? 4.487 15.489 -21.088 1.00 74.56 115 SER A C 1
ATOM 928 O O . SER A 1 115 ? 5.199 14.485 -21.111 1.00 74.56 115 SER A O 1
ATOM 930 N N . ARG A 1 116 ? 4.750 16.515 -20.281 1.00 77.19 116 ARG A N 1
ATOM 931 C CA . ARG A 1 116 ? 5.736 16.449 -19.193 1.00 77.19 116 ARG A CA 1
ATOM 932 C C . ARG A 1 116 ? 5.132 15.845 -17.924 1.00 77.19 116 ARG A C 1
ATOM 934 O O . ARG A 1 116 ? 5.699 15.999 -16.849 1.00 77.19 116 ARG A O 1
ATOM 941 N N . GLU A 1 117 ? 3.961 15.222 -18.034 1.00 84.06 117 GLU A N 1
ATOM 942 C CA . GLU A 1 117 ? 3.240 14.675 -16.895 1.00 84.06 117 GLU A CA 1
ATOM 943 C C . GLU A 1 117 ? 3.729 13.267 -16.607 1.00 84.06 117 GLU A C 1
ATOM 945 O O . GLU A 1 117 ? 3.664 12.381 -17.456 1.00 84.06 117 GLU A O 1
ATOM 950 N N . THR A 1 118 ? 4.197 13.054 -15.389 1.00 85.31 118 THR A N 1
ATOM 951 C CA . THR A 1 118 ? 4.455 11.715 -14.886 1.00 85.31 118 THR A CA 1
ATOM 952 C C . THR A 1 118 ? 3.125 11.035 -14.559 1.00 85.31 118 THR A C 1
ATOM 954 O O . THR A 1 118 ? 2.252 11.638 -13.935 1.00 85.31 118 THR A O 1
ATOM 957 N N . LYS A 1 119 ? 2.962 9.771 -14.958 1.00 90.50 119 LYS A N 1
ATOM 958 C CA . LYS A 1 119 ? 1.790 8.949 -14.620 1.00 90.50 119 LYS A CA 1
ATOM 959 C C . LYS A 1 119 ? 2.208 7.769 -13.758 1.00 90.50 119 LYS A C 1
ATOM 961 O O . LYS A 1 119 ? 3.372 7.377 -13.745 1.00 90.50 119 LYS A O 1
ATOM 966 N N . TYR A 1 120 ? 1.246 7.175 -13.061 1.00 92.75 120 TYR A N 1
ATOM 967 C CA . TYR A 1 120 ? 1.474 5.943 -12.320 1.00 92.75 120 TYR A CA 1
ATOM 968 C C . TYR A 1 120 ? 0.340 4.943 -12.525 1.00 92.75 120 TYR A C 1
ATOM 970 O O . TYR A 1 120 ? -0.810 5.319 -12.744 1.00 92.75 120 TYR A O 1
ATOM 978 N N . ASN A 1 121 ? 0.681 3.659 -12.433 1.00 93.94 121 ASN A N 1
ATOM 979 C CA . ASN A 1 121 ? -0.275 2.559 -12.372 1.00 93.94 121 ASN A CA 1
ATOM 980 C C . ASN A 1 121 ? -0.087 1.802 -11.057 1.00 93.94 121 ASN A C 1
ATOM 982 O O . ASN A 1 121 ? 1.047 1.562 -10.647 1.00 93.94 121 ASN A O 1
ATOM 986 N N . VAL A 1 122 ? -1.189 1.377 -10.444 1.00 94.69 122 VAL A N 1
ATOM 987 C CA . VAL A 1 122 ? -1.179 0.398 -9.349 1.00 94.69 122 VAL A CA 1
ATOM 988 C C . VAL A 1 122 ? -1.437 -0.977 -9.960 1.00 94.69 122 VAL A C 1
ATOM 990 O O . VAL A 1 122 ? -2.424 -1.164 -10.672 1.00 94.69 122 VAL A O 1
ATOM 993 N N . LEU A 1 123 ? -0.510 -1.909 -9.761 1.00 95.50 123 LEU A N 1
ATOM 994 C CA . LEU A 1 123 ? -0.476 -3.206 -10.436 1.00 95.50 123 LEU A CA 1
ATOM 995 C C . LEU A 1 123 ? -0.343 -4.319 -9.402 1.00 95.50 123 LEU A C 1
ATOM 997 O O . LEU A 1 123 ? 0.540 -4.237 -8.559 1.00 95.50 123 LEU A O 1
ATOM 1001 N N . ASP A 1 124 ? -1.142 -5.378 -9.497 1.00 94.94 124 ASP A N 1
ATOM 1002 C CA . ASP A 1 124 ? -0.968 -6.557 -8.638 1.00 94.94 124 ASP A CA 1
ATOM 1003 C C . ASP A 1 124 ? 0.447 -7.143 -8.790 1.00 94.94 124 ASP A C 1
ATOM 1005 O O . ASP A 1 124 ? 1.003 -7.133 -9.892 1.00 94.94 124 ASP A O 1
ATOM 1009 N N . GLU A 1 125 ? 1.030 -7.683 -7.714 1.00 92.06 125 GLU A N 1
ATOM 1010 C CA . GLU A 1 125 ? 2.392 -8.249 -7.703 1.00 92.06 125 GLU A CA 1
ATOM 1011 C C . GLU A 1 125 ? 2.644 -9.184 -8.895 1.00 92.06 125 GLU A C 1
ATOM 1013 O O . GLU A 1 125 ? 3.608 -9.023 -9.646 1.00 92.06 125 GLU A O 1
ATOM 1018 N N . GLY A 1 126 ? 1.707 -10.101 -9.153 1.00 92.50 126 GLY A N 1
ATOM 1019 C CA . GLY A 1 126 ? 1.785 -11.059 -10.254 1.00 92.50 126 GLY A CA 1
ATOM 1020 C C . GLY A 1 126 ? 1.777 -10.441 -11.657 1.00 92.50 126 GLY A C 1
ATOM 1021 O O . GLY A 1 126 ? 1.997 -11.169 -12.624 1.00 92.50 126 GLY A O 1
ATOM 1022 N N . ARG A 1 127 ? 1.545 -9.133 -11.811 1.00 95.38 127 ARG A N 1
ATOM 1023 C CA . ARG A 1 127 ? 1.572 -8.391 -13.083 1.00 95.38 127 ARG A CA 1
ATOM 1024 C C . ARG A 1 127 ? 2.894 -7.655 -13.320 1.00 95.38 127 ARG A C 1
ATOM 1026 O O . ARG A 1 127 ? 3.166 -7.289 -14.464 1.00 95.38 127 ARG A O 1
ATOM 1033 N N . VAL A 1 128 ? 3.723 -7.490 -12.292 1.00 95.31 128 VAL A N 1
ATOM 1034 C CA . VAL A 1 128 ? 4.999 -6.766 -12.363 1.00 95.31 128 VAL A CA 1
ATOM 1035 C C . VAL A 1 128 ? 6.147 -7.720 -12.694 1.00 95.31 128 VAL A C 1
ATOM 1037 O O . VAL A 1 128 ? 6.183 -8.865 -12.248 1.00 95.31 128 VAL A O 1
ATOM 1040 N N . GLU A 1 129 ? 7.085 -7.262 -13.519 1.00 95.25 129 GLU A N 1
ATOM 1041 C CA . GLU A 1 129 ? 8.308 -7.990 -13.860 1.00 95.25 129 GLU A CA 1
ATOM 1042 C C . GLU A 1 129 ? 9.514 -7.044 -13.830 1.00 95.25 129 GLU A C 1
ATOM 1044 O O . GLU A 1 129 ? 9.434 -5.917 -14.322 1.00 95.25 129 GLU A O 1
ATOM 1049 N N . LEU A 1 130 ? 10.636 -7.499 -13.263 1.00 94.12 130 LEU A N 1
ATOM 1050 C CA . LEU A 1 130 ? 11.899 -6.755 -13.282 1.00 94.12 130 LEU A CA 1
ATOM 1051 C C . LEU A 1 130 ? 12.481 -6.714 -14.692 1.00 94.12 130 LEU A C 1
ATOM 1053 O O . LEU A 1 130 ? 12.563 -7.733 -15.377 1.00 94.12 130 LEU A O 1
ATOM 1057 N N . VAL A 1 131 ? 12.983 -5.551 -15.098 1.00 91.56 131 VAL A N 1
ATOM 1058 C CA . VAL A 1 131 ? 13.768 -5.449 -16.327 1.00 91.56 131 VAL A CA 1
ATOM 1059 C C . VAL A 1 131 ? 15.189 -5.952 -16.051 1.00 91.56 131 VAL A C 1
ATOM 1061 O O . VAL A 1 131 ? 15.907 -5.374 -15.246 1.00 91.56 131 VAL A O 1
ATOM 1064 N N . ILE A 1 132 ? 15.607 -7.024 -16.738 1.00 83.62 132 ILE A N 1
ATOM 1065 C CA . ILE A 1 132 ? 16.898 -7.717 -16.518 1.00 83.62 132 ILE A CA 1
ATOM 1066 C C . ILE A 1 132 ? 18.118 -6.828 -16.839 1.00 83.62 132 ILE A C 1
ATOM 1068 O O . ILE A 1 132 ? 19.177 -6.985 -16.238 1.00 83.62 132 ILE A O 1
ATOM 1072 N N . ALA A 1 133 ? 17.969 -5.877 -17.764 1.00 83.06 133 ALA A N 1
ATOM 1073 C CA . ALA A 1 133 ? 18.975 -4.868 -18.095 1.00 83.06 133 ALA A CA 1
ATOM 1074 C C . ALA A 1 133 ? 18.361 -3.467 -17.920 1.00 83.06 133 ALA A C 1
ATOM 1076 O O . ALA A 1 133 ? 17.940 -2.858 -18.910 1.00 83.06 133 ALA A O 1
ATOM 1077 N N . PRO A 1 134 ? 18.209 -2.993 -16.670 1.00 79.88 134 PRO A N 1
ATOM 1078 C CA . PRO A 1 134 ? 17.545 -1.729 -16.402 1.00 79.88 134 PRO A CA 1
ATOM 1079 C C . PRO A 1 134 ? 18.403 -0.579 -16.929 1.00 79.88 134 PRO A C 1
ATOM 1081 O O . PRO A 1 134 ? 19.630 -0.599 -16.829 1.00 79.88 134 PRO A O 1
ATOM 1084 N N . THR A 1 135 ? 17.762 0.445 -17.490 1.00 80.94 135 THR A N 1
ATOM 1085 C CA . THR A 1 135 ? 18.488 1.646 -17.935 1.00 80.94 135 THR A CA 1
ATOM 1086 C C . THR A 1 135 ? 18.855 2.553 -16.765 1.00 80.94 135 THR A C 1
ATOM 1088 O O . THR A 1 135 ? 19.760 3.381 -16.871 1.00 80.94 135 THR A O 1
ATOM 1091 N N . ARG A 1 136 ? 18.149 2.387 -15.642 1.00 83.12 136 ARG A N 1
ATOM 1092 C CA . ARG A 1 136 ? 18.308 3.159 -14.418 1.00 83.12 136 ARG A CA 1
ATOM 1093 C C . ARG A 1 136 ? 17.862 2.347 -13.203 1.00 83.12 136 ARG A C 1
ATOM 1095 O O . ARG A 1 136 ? 16.895 1.595 -13.273 1.00 83.12 136 ARG A O 1
ATOM 1102 N N . GLU A 1 137 ? 18.528 2.586 -12.083 1.00 90.12 137 GLU A N 1
ATOM 1103 C CA . GLU A 1 137 ? 18.140 2.136 -10.747 1.00 90.12 137 GLU A CA 1
ATOM 1104 C C . GLU A 1 137 ? 18.313 3.317 -9.781 1.00 90.12 137 GLU A C 1
ATOM 1106 O O . GLU A 1 137 ? 19.181 4.167 -9.993 1.00 90.12 137 GLU A O 1
ATOM 1111 N N . VAL A 1 138 ? 17.457 3.408 -8.767 1.00 90.25 138 VAL A N 1
ATOM 1112 C CA . VAL A 1 138 ? 17.517 4.421 -7.708 1.00 90.25 138 VAL A CA 1
ATOM 1113 C C . VAL A 1 138 ? 17.445 3.697 -6.380 1.00 90.25 138 VAL A C 1
ATOM 1115 O O . VAL A 1 138 ? 16.425 3.093 -6.067 1.00 90.25 138 VAL A O 1
ATOM 1118 N N . LYS A 1 139 ? 18.493 3.750 -5.564 1.00 90.81 139 LYS A N 1
ATOM 1119 C CA . LYS A 1 139 ? 18.435 3.094 -4.257 1.00 90.81 139 LYS A CA 1
ATOM 1120 C C . LYS A 1 139 ? 17.501 3.878 -3.334 1.00 90.81 139 LYS A C 1
ATOM 1122 O O . LYS A 1 139 ? 17.550 5.110 -3.344 1.00 90.81 139 LYS A O 1
ATOM 1127 N N . PRO A 1 140 ? 16.688 3.214 -2.492 1.00 87.56 140 PRO A N 1
ATOM 1128 C CA . PRO A 1 140 ? 15.832 3.912 -1.535 1.00 87.56 140 PRO A CA 1
ATOM 1129 C C . PRO A 1 140 ? 16.594 4.942 -0.683 1.00 87.56 140 PRO A C 1
ATOM 1131 O O . PRO A 1 140 ? 16.081 6.016 -0.393 1.00 87.56 140 PRO A O 1
ATOM 1134 N N . GLU A 1 141 ? 17.847 4.663 -0.326 1.00 89.25 141 GLU A N 1
ATOM 1135 C CA . GLU A 1 141 ? 18.715 5.542 0.471 1.00 89.25 141 GLU A CA 1
ATOM 1136 C C . GLU A 1 141 ? 19.027 6.877 -0.220 1.00 89.25 141 GLU A C 1
ATOM 1138 O O . GLU A 1 141 ? 19.302 7.857 0.465 1.00 89.25 141 GLU A O 1
ATOM 1143 N N . GLU A 1 142 ? 18.960 6.935 -1.552 1.00 89.31 142 GLU A N 1
ATOM 1144 C CA . GLU A 1 142 ? 19.208 8.154 -2.333 1.00 89.31 142 GLU A CA 1
ATOM 1145 C C . GLU A 1 142 ? 18.030 9.134 -2.279 1.00 89.31 142 GLU A C 1
ATOM 1147 O O . GLU A 1 142 ? 18.203 10.324 -2.533 1.00 89.31 142 GLU A O 1
ATOM 1152 N N . VAL A 1 143 ? 16.830 8.638 -1.965 1.00 88.81 143 VAL A N 1
ATOM 1153 C CA . VAL A 1 143 ? 15.579 9.411 -2.031 1.00 88.81 143 VAL A CA 1
ATOM 1154 C C . VAL A 1 143 ? 14.803 9.434 -0.715 1.00 88.81 143 VAL A C 1
ATOM 1156 O O . VAL A 1 143 ? 13.777 10.109 -0.609 1.00 88.81 143 VAL A O 1
ATOM 1159 N N . LYS A 1 144 ? 15.289 8.724 0.308 1.00 84.75 144 LYS A N 1
ATOM 1160 C CA . LYS A 1 144 ? 14.760 8.798 1.670 1.00 84.75 144 LYS A CA 1
ATOM 1161 C C . LYS A 1 144 ? 14.973 10.194 2.252 1.00 84.75 144 LYS A C 1
ATOM 1163 O O . LYS A 1 144 ? 16.060 10.762 2.187 1.00 84.75 144 LYS A O 1
ATOM 1168 N N . SER A 1 145 ? 13.925 10.720 2.877 1.00 80.75 145 SER A N 1
ATOM 1169 C CA . SER A 1 145 ? 13.945 12.013 3.563 1.00 80.75 145 SER A CA 1
ATOM 1170 C C . SER A 1 145 ? 13.834 11.836 5.075 1.00 80.75 145 SER A C 1
ATOM 1172 O O . SER A 1 145 ? 13.236 10.882 5.568 1.00 80.75 145 SER A O 1
ATOM 1174 N N . THR A 1 146 ? 14.376 12.793 5.829 1.00 77.56 146 THR A N 1
ATOM 1175 C CA . THR A 1 146 ? 14.191 12.876 7.289 1.00 77.56 146 THR A CA 1
ATOM 1176 C C . THR A 1 146 ? 12.790 13.349 7.679 1.00 77.56 146 THR A C 1
ATOM 1178 O O . THR A 1 146 ? 12.400 13.238 8.841 1.00 77.56 146 THR A O 1
ATOM 1181 N N . ARG A 1 147 ? 12.025 13.881 6.719 1.00 73.12 147 ARG A N 1
ATOM 1182 C CA . ARG A 1 147 ? 10.622 14.267 6.883 1.00 73.12 147 ARG A CA 1
ATOM 1183 C C . ARG A 1 147 ? 9.733 13.251 6.179 1.00 73.12 147 ARG A C 1
ATOM 1185 O O . ARG A 1 147 ? 10.057 12.813 5.078 1.00 73.12 147 ARG A O 1
ATOM 1192 N N . SER A 1 148 ? 8.589 12.929 6.778 1.00 65.88 148 SER A N 1
ATOM 1193 C CA . SER A 1 148 ? 7.552 12.148 6.103 1.00 65.88 148 SER A CA 1
ATOM 1194 C C . SER A 1 148 ? 7.080 12.901 4.855 1.00 65.88 148 SER A C 1
ATOM 1196 O O . SER A 1 148 ? 6.635 14.044 4.954 1.00 65.88 148 SER A O 1
ATOM 1198 N N . GLY A 1 149 ? 7.214 12.281 3.680 1.00 63.31 149 GLY A N 1
ATOM 1199 C CA . GLY A 1 149 ? 6.514 12.724 2.470 1.00 63.31 149 GLY A CA 1
ATOM 1200 C C . GLY A 1 149 ? 5.018 12.415 2.570 1.00 63.31 149 GLY A C 1
ATOM 1201 O O . GLY A 1 149 ? 4.604 11.713 3.487 1.00 63.31 149 GLY A O 1
ATOM 1202 N N . GLY A 1 150 ? 4.203 12.887 1.631 1.00 56.44 150 GLY A N 1
ATOM 1203 C CA . GLY A 1 150 ? 2.781 12.547 1.586 1.00 56.44 150 GLY A CA 1
ATOM 1204 C C . GLY A 1 150 ? 2.202 12.743 0.194 1.00 56.44 150 GLY A C 1
ATOM 1205 O O . GLY A 1 150 ? 2.538 13.716 -0.479 1.00 56.44 150 GLY A O 1
ATOM 1206 N N . VAL A 1 151 ? 1.325 11.830 -0.226 1.00 53.56 151 VAL A N 1
ATOM 1207 C CA . VAL A 1 151 ? 0.429 12.056 -1.366 1.00 53.56 151 VAL A CA 1
ATOM 1208 C C . VAL A 1 151 ? -0.726 12.912 -0.851 1.00 53.56 151 VAL A C 1
ATOM 1210 O O . VAL A 1 151 ? -1.754 12.400 -0.423 1.00 53.56 151 VAL A O 1
ATOM 1213 N N . PHE A 1 152 ? -0.529 14.227 -0.772 1.00 50.78 152 PHE A N 1
ATOM 1214 C CA . PHE A 1 152 ? -1.628 15.138 -0.460 1.00 50.78 152 PHE A CA 1
ATOM 1215 C C . PHE A 1 152 ? -2.473 15.323 -1.718 1.00 50.78 152 PHE A C 1
ATOM 1217 O O . PHE A 1 152 ? -2.135 16.153 -2.558 1.00 50.78 152 PHE A O 1
ATOM 1224 N N . LEU A 1 153 ? -3.554 14.554 -1.851 1.00 46.31 153 LEU A N 1
ATOM 1225 C CA . LEU A 1 153 ? -4.601 14.881 -2.822 1.00 46.31 153 LEU A CA 1
ATOM 1226 C C . LEU A 1 153 ? -5.888 15.409 -2.171 1.00 46.31 153 LEU A C 1
ATOM 1228 O O . LEU A 1 153 ? -6.550 16.211 -2.814 1.00 46.31 153 LEU A O 1
ATOM 1232 N N . ASP A 1 154 ? -6.174 15.106 -0.894 1.00 41.09 154 ASP A N 1
ATOM 1233 C CA . ASP A 1 154 ? -7.504 15.402 -0.321 1.00 41.09 154 ASP A CA 1
ATOM 1234 C C . ASP A 1 154 ? -7.530 16.039 1.081 1.00 41.09 154 ASP A C 1
ATOM 1236 O O . ASP A 1 154 ? -8.600 16.121 1.680 1.00 41.09 154 ASP A O 1
ATOM 1240 N N . TYR A 1 155 ? -6.417 16.544 1.636 1.00 41.28 155 TYR A N 1
ATOM 1241 C CA . TYR A 1 155 ? -6.585 17.438 2.792 1.00 41.28 155 TYR A CA 1
ATOM 1242 C C . TYR A 1 155 ? -7.212 18.737 2.289 1.00 41.28 155 TYR A C 1
ATOM 1244 O O . TYR A 1 155 ? -6.556 19.414 1.488 1.00 41.28 155 TYR A O 1
ATOM 1252 N N . PRO A 1 156 ? -8.423 19.129 2.743 1.00 37.19 156 PRO A N 1
ATOM 1253 C CA . PRO A 1 156 ? -8.852 20.501 2.562 1.00 37.19 156 PRO A CA 1
ATOM 1254 C C . PRO A 1 156 ? -7.745 21.352 3.169 1.00 37.19 156 PRO A C 1
ATOM 1256 O O . PRO A 1 156 ? -7.422 21.226 4.355 1.00 37.19 156 PRO A O 1
ATOM 1259 N N . GLN A 1 157 ? -7.092 22.157 2.330 1.00 34.41 157 GLN A N 1
ATOM 1260 C CA . GLN A 1 157 ? -6.264 23.229 2.845 1.00 34.41 157 GLN A CA 1
ATOM 1261 C C . GLN A 1 157 ? -7.201 24.000 3.757 1.00 34.41 157 GLN A C 1
ATOM 1263 O O . GLN A 1 157 ? -8.263 24.431 3.311 1.00 34.41 157 GLN A O 1
ATOM 1268 N N . ALA A 1 158 ? -6.888 24.036 5.051 1.00 37.53 158 ALA A N 1
ATOM 1269 C CA . ALA A 1 158 ? -7.615 24.889 5.960 1.00 37.53 158 ALA A CA 1
ATOM 1270 C C . ALA A 1 158 ? -7.435 26.297 5.400 1.00 37.53 158 ALA A C 1
ATOM 1272 O O . ALA A 1 158 ? -6.367 26.897 5.557 1.00 37.53 158 ALA A O 1
ATOM 1273 N N . ASP A 1 159 ? -8.445 26.774 4.669 1.00 37.81 159 ASP A N 1
ATOM 1274 C CA . ASP A 1 159 ? -8.568 28.176 4.344 1.00 37.81 159 ASP A CA 1
ATOM 1275 C C . ASP A 1 159 ? -8.385 28.887 5.668 1.00 37.81 159 ASP A C 1
ATOM 1277 O O . ASP A 1 159 ? -9.019 28.561 6.674 1.00 37.81 159 ASP A O 1
ATOM 1281 N N . THR A 1 160 ? -7.385 29.752 5.675 1.00 35.91 160 THR A N 1
ATOM 1282 C CA . THR A 1 160 ? -6.924 30.480 6.838 1.00 35.91 160 THR A CA 1
ATOM 1283 C C . THR A 1 160 ? -8.139 31.115 7.506 1.00 35.91 160 THR A C 1
ATOM 1285 O O . THR A 1 160 ? -8.675 32.102 7.007 1.00 35.91 160 THR A O 1
ATOM 1288 N N . ILE A 1 161 ? -8.604 30.528 8.611 1.00 37.38 161 ILE A N 1
ATOM 1289 C CA . ILE A 1 161 ? -9.554 31.188 9.498 1.00 37.38 161 ILE A CA 1
ATOM 1290 C C . ILE A 1 161 ? -8.722 32.249 10.217 1.00 37.38 161 ILE A C 1
ATOM 1292 O O . ILE A 1 161 ? -7.985 31.944 11.156 1.00 37.38 161 ILE A O 1
ATOM 1296 N N . LEU A 1 162 ? -8.759 33.460 9.657 1.00 37.25 162 LEU A N 1
ATOM 1297 C CA . LEU A 1 162 ? -8.382 34.705 10.325 1.00 37.25 162 LEU A CA 1
ATOM 1298 C C . LEU A 1 162 ? -9.386 35.029 11.435 1.00 37.25 162 LEU A C 1
ATOM 1300 O O . LEU A 1 162 ? -10.597 34.792 11.219 1.00 37.25 162 LEU A O 1
#

Sequence (162 aa):
MIEFGRTYRDMVTGFEGVCTGMIEWIYGCKQYILSPRAEHAFKKEASSTFFEKQLEEVDAGISDKVEAPVIGEALYFGKECIDKVTRVKGMCIGRYIWLFNCDQYVLEYQPKDDSRETKYNVLDEGRVELVIAPTREVKPEEVKSTRSGGVFLDYPQADTIL

pLDDT: mean 85.1, std 15.79, range [34.41, 97.88]

Foldseek 3Di:
DDFAQFWKAFPPPRDIFGFFKWKQFLQRAIWTWGDHDPVPDPPDDGTDIHGPVRIDTDGNHCVVPFDTADDDDPVQAQFWKAQQVPRAIAGFTMWMAGTPNWIWTKGWHDDPDPDPDIDIDTGTPVRIDGDPDTPGGDHSVNNHDPDHDDPPPDDPPPPDPD